Protein AF-E4X8R9-F1 (afdb_monomer)

pLDDT: mean 71.77, std 19.45, range [33.5, 93.81]

Solvent-accessible surface area (backbone atoms only — not comparable to full-atom values): 5462 Å² total; per-residue (Å²): 136,84,82,83,70,63,77,52,69,72,82,77,48,52,94,68,22,12,51,81,75,66,34,48,58,96,50,70,46,71,66,41,69,75,37,76,82,62,86,79,73,50,78,45,67,29,78,62,74,47,39,31,41,44,64,52,50,56,51,45,63,69,55,56,82,75,62,95,76,79,93,81,52,78,27,41,58,76,76,73,74,76,78,132

Radius of gyration: 13.11 Å; Cα contacts (8 Å, |Δi|>4): 113; chains: 1; bounding box: 35×32×31 Å

Foldseek 3Di:
DPPDFDFDDQPPADVQAASQQRHGQVDDGPVCVVPVVPDDWHWFAFPQRHIHTPVRVVVCVVCVVPDDDDDDDRRGRPPVPPDD

Nearest PDB structures (foldseek):
  7oni-assembly1_R  TM=5.972E-01  e=2.348E-05  Homo sapiens
  3rtr-assembly3_D  TM=6.009E-01  e=9.616E-05  Homo sapiens
  3dpl-assembly1_R  TM=6.084E-01  e=1.538E-04  Homo sapiens
  2ecl-assembly1_A  TM=6.581E-01  e=6.299E-04  Homo sapiens
  8rhz-assembly1_D  TM=5.956E-01  e=9.422E-04  Homo sapiens

Sequence (84 aa):
MNLGYTHFTDNTAKTGQSAICRNIVDEQCSKCQADSSLVTCEIIWGACGHSFHDHCMQLWLTHATQGKSRVTSTCVLYVLETPA

Structure (mmCIF, N/CA/C/O backbone):
data_AF-E4X8R9-F1
#
_entry.id   AF-E4X8R9-F1
#
loop_
_atom_site.group_PDB
_atom_site.id
_atom_site.type_symbol
_atom_site.label_atom_id
_atom_site.label_alt_id
_atom_site.label_comp_id
_atom_site.label_asym_id
_atom_site.label_entity_id
_atom_site.label_seq_id
_atom_site.pdbx_PDB_ins_code
_atom_site.Cartn_x
_atom_site.Cartn_y
_atom_site.Cartn_z
_atom_site.occupancy
_atom_site.B_iso_or_equiv
_atom_site.auth_seq_id
_atom_site.auth_comp_id
_atom_site.auth_asym_id
_atom_site.auth_atom_id
_atom_site.pdbx_PDB_model_num
ATOM 1 N N . MET A 1 1 ? -15.845 -7.960 18.881 1.00 36.38 1 MET A N 1
ATOM 2 C CA . MET A 1 1 ? -14.983 -8.095 17.689 1.00 36.38 1 MET A CA 1
ATOM 3 C C . MET A 1 1 ? -15.029 -6.768 16.956 1.00 36.38 1 MET A C 1
ATOM 5 O O . MET A 1 1 ? -16.029 -6.477 16.317 1.00 36.38 1 MET A O 1
ATOM 9 N N . ASN A 1 2 ? -14.043 -5.900 17.181 1.00 33.50 2 ASN A N 1
ATOM 10 C CA . ASN A 1 2 ? -14.004 -4.586 16.544 1.00 33.50 2 ASN A CA 1
ATOM 11 C C . ASN A 1 2 ? -13.142 -4.735 15.290 1.00 33.50 2 ASN A C 1
ATOM 13 O O . ASN A 1 2 ? -11.921 -4.646 15.365 1.00 33.50 2 ASN A O 1
ATOM 17 N N . LEU A 1 3 ? -13.774 -5.091 14.173 1.00 41.56 3 LEU A N 1
ATOM 18 C CA . LEU A 1 3 ? -13.117 -5.097 12.872 1.00 41.56 3 LEU A CA 1
ATOM 19 C C . LEU A 1 3 ? -12.746 -3.641 12.554 1.00 41.56 3 LEU A C 1
ATOM 21 O O . LEU A 1 3 ? -13.610 -2.817 12.261 1.00 41.56 3 LEU A O 1
ATOM 25 N N . GLY A 1 4 ? -11.471 -3.297 12.707 1.00 49.03 4 GLY A N 1
ATOM 26 C CA . GLY A 1 4 ? -10.959 -1.996 12.307 1.00 49.03 4 GLY A CA 1
ATOM 27 C C . GLY A 1 4 ? -10.810 -1.973 10.793 1.00 49.03 4 GLY A C 1
ATOM 28 O O . GLY A 1 4 ? -9.906 -2.602 10.260 1.00 49.03 4 GLY A O 1
ATOM 29 N N . TYR A 1 5 ? -11.692 -1.262 10.097 1.00 51.38 5 TYR A N 1
ATOM 30 C CA . TYR A 1 5 ? -11.550 -1.016 8.664 1.00 51.38 5 TYR A CA 1
ATOM 31 C C . TYR A 1 5 ? -10.966 0.373 8.477 1.00 51.38 5 TYR A C 1
ATOM 33 O O . TYR A 1 5 ? -11.498 1.357 8.996 1.00 51.38 5 TYR A O 1
ATOM 41 N N . THR A 1 6 ? -9.888 0.475 7.716 1.00 53.81 6 THR A N 1
ATOM 42 C CA . THR A 1 6 ? -9.361 1.769 7.316 1.00 53.81 6 THR A CA 1
ATOM 43 C C . THR A 1 6 ? -9.880 2.110 5.928 1.00 53.81 6 THR A C 1
ATOM 45 O O . THR A 1 6 ? -9.724 1.360 4.971 1.00 53.81 6 THR A O 1
ATOM 48 N N . HIS A 1 7 ? -10.611 3.220 5.836 1.00 57.47 7 HIS A N 1
ATOM 49 C CA . HIS A 1 7 ? -11.257 3.635 4.595 1.00 57.47 7 HIS A CA 1
ATOM 50 C C . HIS A 1 7 ? -10.286 4.448 3.746 1.00 57.47 7 HIS A C 1
ATOM 52 O O . HIS A 1 7 ? -9.780 5.480 4.184 1.00 57.47 7 HIS A O 1
ATOM 58 N N . PHE A 1 8 ? -10.069 3.997 2.515 1.00 60.75 8 PHE A N 1
ATOM 59 C CA . PHE A 1 8 ? -9.221 4.667 1.541 1.00 60.75 8 PHE A CA 1
ATOM 60 C C . PHE A 1 8 ? -10.069 5.293 0.423 1.00 60.75 8 PHE A C 1
ATOM 62 O O . PHE A 1 8 ? -10.910 4.612 -0.162 1.00 60.75 8 PHE A O 1
ATOM 69 N N . THR A 1 9 ? -9.863 6.585 0.133 1.00 60.94 9 THR A N 1
ATOM 70 C CA . THR A 1 9 ? -10.776 7.398 -0.700 1.00 60.94 9 THR A CA 1
ATOM 71 C C . THR A 1 9 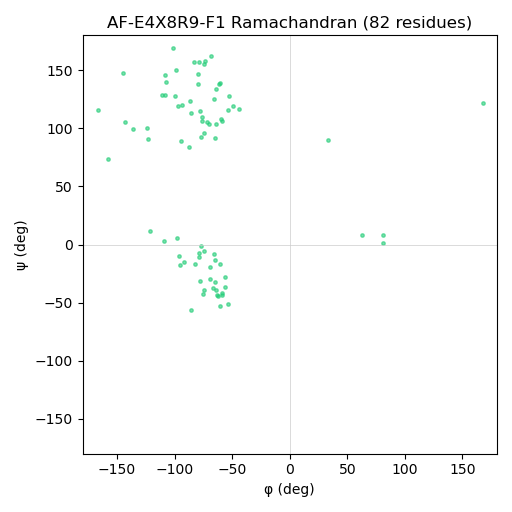? -10.135 8.005 -1.955 1.00 60.94 9 THR A C 1
ATOM 73 O O . THR A 1 9 ? -10.745 8.874 -2.574 1.00 60.94 9 THR A O 1
ATOM 76 N N . ASP A 1 10 ? -8.922 7.602 -2.345 1.00 61.84 10 ASP A N 1
ATOM 77 C CA . ASP A 1 10 ? -8.321 8.065 -3.607 1.00 61.84 10 ASP A CA 1
ATOM 78 C C . ASP A 1 10 ? -8.796 7.163 -4.759 1.00 61.84 10 ASP A C 1
ATOM 80 O O . ASP A 1 10 ? -8.506 5.969 -4.803 1.00 61.84 10 ASP A O 1
ATOM 84 N N . ASN A 1 11 ? -9.578 7.739 -5.673 1.00 61.84 11 ASN A N 1
ATOM 85 C CA . ASN A 1 11 ? -10.019 7.104 -6.921 1.00 61.84 11 ASN A CA 1
ATOM 86 C C . ASN A 1 11 ? -9.148 7.511 -8.122 1.00 61.84 11 ASN A C 1
ATOM 88 O O . ASN A 1 11 ? -9.498 7.238 -9.268 1.00 61.84 11 ASN A O 1
ATOM 92 N N . THR A 1 12 ? -8.073 8.259 -7.867 1.00 68.56 12 THR A N 1
ATOM 93 C CA . THR A 1 12 ? -7.212 8.840 -8.900 1.00 68.56 12 THR A CA 1
ATOM 94 C C . THR A 1 12 ? -6.054 7.901 -9.240 1.00 68.56 12 THR A C 1
ATOM 96 O O . THR A 1 12 ? -5.420 8.056 -10.287 1.00 68.56 12 THR A O 1
ATOM 99 N N . ALA A 1 13 ? -5.802 6.902 -8.392 1.00 71.19 13 ALA A N 1
ATOM 100 C CA . ALA A 1 13 ? -4.898 5.799 -8.664 1.00 71.19 13 ALA A CA 1
ATOM 101 C C . ALA A 1 13 ? -5.184 5.169 -10.036 1.00 71.19 13 ALA A C 1
ATOM 103 O O . ALA A 1 13 ? -6.277 4.674 -10.313 1.00 71.19 13 ALA A O 1
ATOM 104 N N . LYS A 1 14 ? -4.182 5.201 -10.918 1.00 78.69 14 LYS A N 1
ATOM 105 C CA . LYS A 1 14 ? -4.257 4.538 -12.223 1.00 78.69 14 LYS A CA 1
ATOM 106 C C . LYS A 1 14 ? -4.107 3.027 -12.042 1.00 78.69 14 LYS A C 1
ATOM 108 O O . LYS A 1 14 ? -3.471 2.566 -11.096 1.00 78.69 14 LYS A O 1
ATOM 113 N N . THR A 1 15 ? -4.640 2.249 -12.981 1.00 82.19 15 THR A N 1
ATOM 114 C CA . THR A 1 15 ? -4.423 0.797 -13.033 1.00 82.19 15 THR A CA 1
ATOM 115 C C . THR A 1 15 ? -2.925 0.482 -13.006 1.00 82.19 15 THR A C 1
ATOM 117 O O . THR A 1 15 ? -2.163 1.050 -13.787 1.00 82.19 15 THR A O 1
ATOM 120 N N . GLY A 1 16 ? -2.503 -0.399 -12.095 1.00 84.69 16 GLY A N 1
ATOM 121 C CA . GLY A 1 16 ? -1.093 -0.766 -11.920 1.00 84.69 16 GLY A CA 1
ATOM 122 C C . GLY A 1 16 ? -0.261 0.226 -11.099 1.00 84.69 16 GLY A C 1
ATOM 123 O O . GLY A 1 16 ? 0.955 0.070 -11.027 1.00 84.69 16 GLY A O 1
ATOM 124 N N . GLN A 1 17 ? -0.881 1.230 -10.470 1.00 90.25 17 GLN A N 1
ATOM 125 C CA . GLN A 1 17 ? -0.226 2.112 -9.501 1.00 90.25 17 GLN A CA 1
ATOM 126 C C . GLN A 1 17 ? -0.713 1.841 -8.081 1.00 90.25 17 GLN A C 1
ATOM 128 O O . GLN A 1 17 ? -1.878 1.522 -7.839 1.00 90.25 17 GLN A O 1
ATOM 133 N N . SER A 1 18 ? 0.199 1.995 -7.127 1.00 89.69 18 SER A N 1
ATOM 134 C CA . SER A 1 18 ? -0.141 2.014 -5.711 1.00 89.69 18 SER A CA 1
ATOM 135 C C . SER A 1 18 ? -0.977 3.251 -5.423 1.00 89.69 18 SER A C 1
ATOM 137 O O . SER A 1 18 ? -0.558 4.372 -5.715 1.00 89.69 18 SER A O 1
ATOM 139 N N . ALA A 1 19 ? -2.154 3.073 -4.832 1.00 88.38 19 ALA A N 1
ATOM 140 C CA . ALA A 1 19 ? -3.053 4.201 -4.634 1.00 88.38 19 ALA A CA 1
ATOM 141 C C . ALA A 1 19 ? -2.536 5.206 -3.582 1.00 88.38 19 ALA A C 1
ATOM 143 O O . ALA A 1 19 ? -2.931 6.368 -3.595 1.00 88.38 19 ALA A O 1
ATOM 144 N N . ILE A 1 20 ? -1.601 4.796 -2.715 1.00 86.62 20 ILE A N 1
ATOM 145 C CA . ILE A 1 20 ? -1.020 5.664 -1.678 1.00 86.62 20 ILE A CA 1
ATOM 146 C C . ILE A 1 20 ? 0.158 6.484 -2.216 1.00 86.62 20 ILE A C 1
ATOM 148 O O . ILE A 1 20 ? 0.152 7.707 -2.112 1.00 86.62 20 ILE A O 1
ATOM 152 N N . CYS A 1 21 ? 1.184 5.832 -2.768 1.00 90.31 21 CYS A N 1
ATOM 153 C CA . CYS A 1 21 ? 2.412 6.520 -3.189 1.00 90.31 21 CYS A CA 1
ATOM 154 C C . CYS A 1 21 ? 2.438 6.885 -4.678 1.00 90.31 21 CYS A C 1
ATOM 156 O O . CYS A 1 21 ? 3.319 7.629 -5.090 1.00 90.31 21 CYS A O 1
ATOM 158 N N . ARG A 1 22 ? 1.478 6.393 -5.475 1.00 90.25 22 ARG A N 1
ATOM 159 C CA . ARG A 1 22 ? 1.348 6.629 -6.927 1.00 90.25 22 ARG A CA 1
ATOM 160 C C . ARG A 1 22 ? 2.508 6.101 -7.783 1.00 90.25 22 ARG A C 1
ATOM 162 O O . ARG A 1 22 ? 2.518 6.326 -8.989 1.00 90.25 22 ARG A O 1
ATOM 169 N N . ASN A 1 23 ? 3.436 5.346 -7.197 1.00 92.81 23 ASN A N 1
ATOM 170 C CA . ASN A 1 23 ? 4.433 4.580 -7.947 1.00 92.81 23 ASN A CA 1
ATOM 171 C C . ASN A 1 23 ? 3.782 3.352 -8.603 1.00 92.81 23 ASN A C 1
ATOM 173 O O . ASN A 1 23 ? 2.738 2.873 -8.143 1.00 92.81 23 ASN A O 1
ATOM 177 N N . ILE A 1 24 ? 4.408 2.826 -9.660 1.00 92.50 24 ILE A N 1
ATOM 178 C CA . ILE A 1 24 ? 4.011 1.551 -10.269 1.00 92.50 24 ILE A CA 1
ATOM 179 C C . ILE A 1 24 ? 4.136 0.437 -9.220 1.00 92.50 24 ILE A C 1
ATOM 181 O O . ILE A 1 24 ? 5.076 0.426 -8.427 1.00 92.50 24 ILE A O 1
ATOM 185 N N . VAL A 1 25 ? 3.172 -0.484 -9.180 1.00 90.81 25 VAL A N 1
ATOM 186 C CA . VAL A 1 25 ? 3.127 -1.539 -8.149 1.00 90.81 25 VAL A CA 1
ATOM 187 C C . VAL A 1 25 ? 4.296 -2.510 -8.244 1.00 90.81 25 VAL A C 1
ATOM 189 O O . VAL A 1 25 ? 4.762 -2.982 -7.223 1.00 90.81 25 VAL A O 1
ATOM 192 N N . ASP A 1 26 ? 4.800 -2.763 -9.446 1.00 89.88 26 ASP A N 1
ATOM 193 C CA . ASP A 1 26 ? 5.958 -3.636 -9.671 1.00 89.88 26 ASP A CA 1
ATOM 194 C C . ASP A 1 26 ? 7.298 -2.932 -9.362 1.00 89.88 26 ASP A C 1
ATOM 196 O O . ASP A 1 26 ? 8.357 -3.550 -9.347 1.00 89.88 26 ASP A O 1
ATOM 200 N N . GLU A 1 27 ? 7.264 -1.625 -9.083 1.00 92.31 27 GLU A N 1
ATOM 201 C CA . GLU A 1 27 ? 8.438 -0.827 -8.736 1.00 92.31 27 GLU A CA 1
ATOM 202 C C . GLU A 1 27 ? 8.541 -0.569 -7.227 1.00 92.31 27 GLU A C 1
ATOM 204 O O . GLU A 1 27 ? 7.616 -0.783 -6.437 1.00 92.31 27 GLU A O 1
ATOM 209 N N . GLN A 1 28 ? 9.695 -0.043 -6.814 1.00 92.94 28 GLN A N 1
ATOM 210 C CA . GLN A 1 28 ? 9.928 0.373 -5.436 1.00 92.94 28 GLN A CA 1
ATOM 211 C C . GLN A 1 28 ? 9.003 1.530 -5.047 1.00 92.94 28 GLN A C 1
ATOM 213 O O . GLN A 1 28 ? 8.882 2.539 -5.746 1.00 92.94 28 GLN A O 1
ATOM 218 N N . CYS A 1 29 ? 8.387 1.417 -3.873 1.00 93.81 29 CYS A N 1
ATOM 219 C CA . CYS A 1 29 ? 7.630 2.510 -3.280 1.00 93.81 29 CYS A CA 1
ATOM 220 C C . CYS A 1 29 ? 8.559 3.654 -2.845 1.00 93.81 29 CYS A C 1
ATOM 222 O O . CYS A 1 29 ? 9.754 3.444 -2.632 1.00 93.81 29 CYS A O 1
ATOM 224 N N . SER A 1 30 ? 8.016 4.855 -2.627 1.00 91.62 30 SER A N 1
ATOM 225 C CA . SER A 1 30 ? 8.817 6.035 -2.258 1.00 91.62 30 SER A CA 1
ATOM 226 C C . SER A 1 30 ? 9.679 5.828 -1.004 1.00 91.62 30 SER A C 1
ATOM 228 O O . SER A 1 30 ? 10.736 6.437 -0.876 1.00 91.62 30 SER A O 1
ATOM 230 N N . LYS A 1 31 ? 9.261 4.946 -0.084 1.00 91.56 31 LYS A N 1
ATOM 231 C CA . LYS A 1 31 ? 10.034 4.622 1.121 1.00 91.56 31 LYS A CA 1
ATOM 232 C C . LYS A 1 31 ? 11.231 3.715 0.814 1.00 91.56 31 LYS A C 1
ATOM 234 O O . LYS A 1 31 ? 12.320 3.991 1.295 1.00 91.56 31 LYS A O 1
ATOM 239 N N . CYS A 1 32 ? 11.052 2.697 -0.026 1.00 93.44 32 CYS A N 1
ATOM 240 C CA . CYS A 1 32 ? 12.144 1.833 -0.493 1.00 93.44 32 CYS A CA 1
ATOM 241 C C . CYS A 1 32 ? 13.112 2.560 -1.434 1.00 93.44 32 CYS A C 1
ATOM 243 O O . CYS A 1 32 ? 14.293 2.241 -1.463 1.00 93.44 32 CYS A O 1
ATOM 245 N N . GLN A 1 33 ? 12.626 3.552 -2.187 1.00 92.50 33 GLN A N 1
ATOM 246 C CA . GLN A 1 33 ? 13.484 4.426 -2.991 1.00 92.50 33 GLN A CA 1
ATOM 247 C C . GLN A 1 33 ? 14.380 5.309 -2.109 1.00 92.50 33 GLN A C 1
ATOM 249 O O . GLN A 1 33 ? 15.528 5.559 -2.462 1.00 92.50 33 GLN A O 1
ATOM 254 N N . ALA A 1 34 ? 13.863 5.782 -0.969 1.00 92.81 34 ALA A N 1
AT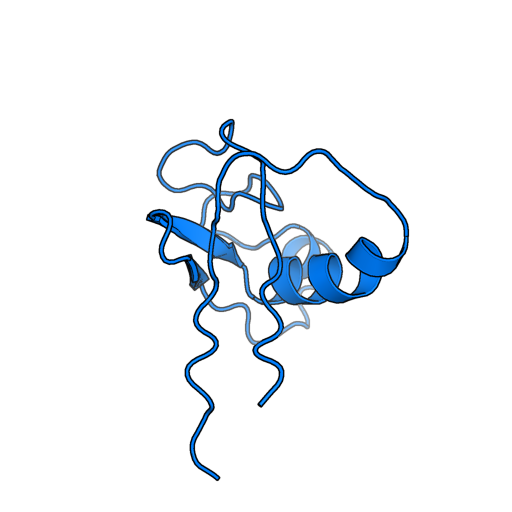OM 255 C CA . ALA A 1 34 ? 14.622 6.590 -0.014 1.00 92.81 34 ALA A CA 1
ATOM 256 C C . ALA A 1 34 ? 15.567 5.756 0.869 1.00 92.81 34 ALA A C 1
ATOM 258 O O . ALA A 1 34 ? 16.617 6.249 1.276 1.00 92.81 34 ALA A O 1
ATOM 259 N N . ASP A 1 35 ? 15.193 4.511 1.164 1.00 91.44 35 ASP A N 1
ATOM 260 C CA . ASP A 1 35 ? 15.958 3.583 1.990 1.00 91.44 35 ASP A CA 1
ATOM 261 C C . ASP A 1 35 ? 15.976 2.189 1.350 1.00 91.44 35 ASP A C 1
ATOM 263 O O . ASP A 1 35 ? 15.039 1.395 1.481 1.00 91.44 35 ASP A O 1
ATOM 267 N N . SER A 1 36 ? 17.081 1.893 0.666 1.00 84.75 36 SER A N 1
ATOM 268 C CA . SER A 1 36 ? 17.303 0.620 -0.019 1.00 84.75 36 SER A CA 1
ATOM 269 C C . SER A 1 36 ? 17.609 -0.546 0.926 1.00 84.75 36 SER A C 1
ATOM 271 O O . SER A 1 36 ? 17.692 -1.684 0.465 1.00 84.75 36 SER A O 1
ATOM 273 N N . SER A 1 37 ? 17.763 -0.302 2.234 1.00 88.00 37 SER A N 1
ATOM 274 C CA . SER A 1 37 ? 17.947 -1.364 3.232 1.00 88.00 37 SER A CA 1
ATOM 275 C C . SER A 1 37 ? 16.635 -2.056 3.624 1.00 88.00 37 SER A C 1
ATOM 277 O O . SER A 1 37 ? 16.653 -3.109 4.263 1.00 88.00 37 SER A O 1
ATOM 279 N N . LEU A 1 38 ? 15.489 -1.500 3.214 1.00 85.31 38 LEU A N 1
ATOM 280 C CA . LEU A 1 38 ? 14.172 -2.090 3.431 1.00 85.31 38 LEU A CA 1
ATOM 281 C C . LEU A 1 38 ? 13.981 -3.314 2.528 1.00 85.31 38 LEU A C 1
ATOM 283 O O . LEU A 1 38 ? 13.753 -3.198 1.326 1.00 85.31 38 LEU A O 1
ATOM 287 N N . VAL A 1 39 ? 14.059 -4.497 3.131 1.00 71.88 39 VAL A N 1
ATOM 288 C CA . VAL A 1 39 ? 14.203 -5.774 2.416 1.00 71.88 39 VAL A CA 1
ATOM 289 C C . VAL A 1 39 ? 12.903 -6.380 1.876 1.00 71.88 39 VAL A C 1
ATOM 291 O O . VAL A 1 39 ? 12.970 -7.233 0.997 1.00 71.88 39 VAL A O 1
ATOM 294 N N . THR A 1 40 ? 11.724 -5.952 2.338 1.00 86.56 40 THR A N 1
ATOM 295 C CA . THR A 1 40 ? 10.447 -6.586 1.951 1.00 86.56 40 THR A CA 1
ATOM 296 C C . THR A 1 40 ? 9.328 -5.562 1.799 1.00 86.56 40 THR A C 1
ATOM 298 O O . THR A 1 40 ? 8.816 -5.044 2.785 1.00 86.56 40 THR A O 1
ATOM 301 N N . CYS A 1 41 ? 8.946 -5.256 0.559 1.00 90.25 41 CYS A N 1
ATOM 302 C CA . CYS A 1 41 ? 7.829 -4.368 0.242 1.00 90.25 41 CYS A CA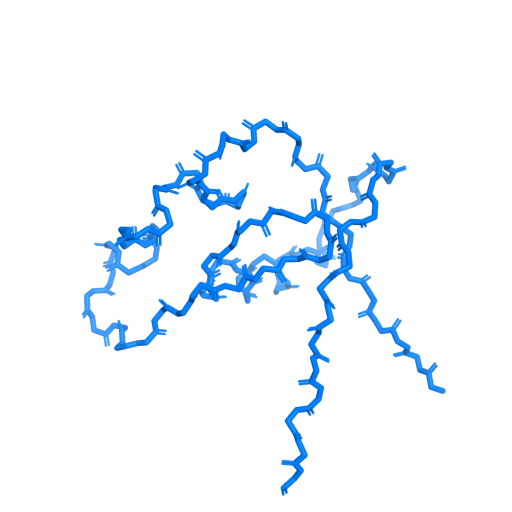 1
ATOM 303 C C . CYS A 1 41 ? 6.838 -5.121 -0.645 1.00 90.25 41 CYS A C 1
ATOM 305 O O . CYS A 1 41 ? 6.985 -5.144 -1.865 1.00 90.25 41 CYS A O 1
ATOM 307 N N . GLU A 1 42 ? 5.867 -5.780 -0.025 1.00 91.31 42 GLU A N 1
ATOM 308 C CA . GLU A 1 42 ? 4.899 -6.602 -0.748 1.00 91.31 42 GLU A CA 1
ATOM 309 C C . GLU A 1 42 ? 3.749 -5.766 -1.315 1.00 91.31 42 GLU A C 1
ATOM 311 O O . GLU A 1 42 ? 3.445 -4.670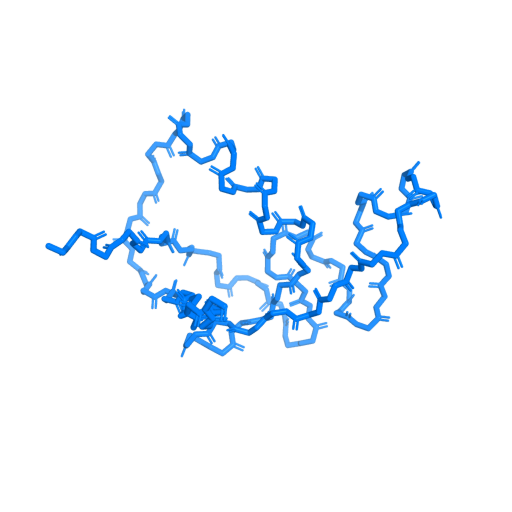 -0.831 1.00 91.31 42 GLU A O 1
ATOM 316 N N . ILE A 1 43 ? 3.100 -6.296 -2.354 1.00 89.81 43 ILE A N 1
ATOM 317 C CA . ILE A 1 43 ? 1.908 -5.687 -2.941 1.00 89.81 43 ILE A CA 1
ATOM 318 C C . ILE A 1 43 ? 0.669 -6.291 -2.306 1.00 89.81 43 ILE A C 1
ATOM 320 O O . ILE A 1 43 ? 0.411 -7.488 -2.407 1.00 89.81 43 ILE A O 1
ATOM 324 N N . ILE A 1 44 ? -0.121 -5.426 -1.685 1.00 87.19 44 ILE A N 1
ATOM 325 C CA . ILE A 1 44 ? -1.374 -5.763 -1.029 1.00 87.19 44 ILE A CA 1
ATOM 326 C C . ILE A 1 44 ? -2.518 -5.229 -1.882 1.00 87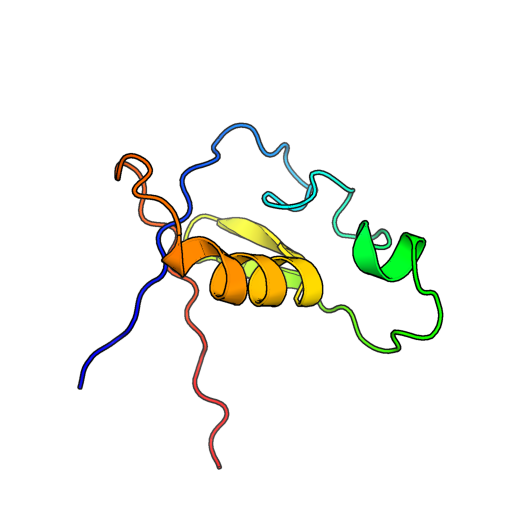.19 44 ILE A C 1
ATOM 328 O O . ILE A 1 44 ? -2.463 -4.111 -2.397 1.00 87.19 44 ILE A O 1
ATOM 332 N N . TRP A 1 45 ? -3.580 -6.016 -2.002 1.00 83.88 45 TRP A N 1
ATOM 333 C CA . TRP A 1 45 ? -4.773 -5.649 -2.753 1.00 83.88 45 TRP A CA 1
ATOM 334 C C . TRP A 1 45 ? -5.938 -5.437 -1.797 1.00 83.88 45 TRP A C 1
ATOM 336 O O . TRP A 1 45 ? -6.236 -6.280 -0.952 1.00 83.88 45 TRP A O 1
ATOM 346 N N . GLY A 1 46 ? -6.606 -4.296 -1.925 1.00 77.44 46 GLY A N 1
ATOM 347 C CA . GLY A 1 46 ? -7.856 -4.054 -1.218 1.00 77.44 46 GLY A CA 1
ATOM 348 C C . GLY A 1 46 ? -9.022 -4.749 -1.915 1.00 77.44 46 GLY A C 1
ATOM 349 O O . GLY A 1 46 ? -9.011 -4.943 -3.130 1.00 77.44 46 GLY A O 1
ATOM 350 N N . ALA A 1 47 ? -10.097 -5.020 -1.174 1.00 74.06 47 ALA A N 1
ATOM 351 C CA . ALA A 1 47 ? -11.347 -5.525 -1.747 1.00 74.06 47 ALA A CA 1
ATOM 352 C C . ALA A 1 47 ? -11.971 -4.558 -2.776 1.00 74.06 47 ALA A C 1
ATOM 354 O O . ALA A 1 47 ? -12.816 -4.958 -3.570 1.00 74.06 47 ALA A O 1
ATOM 355 N N . CYS A 1 48 ? -11.539 -3.291 -2.786 1.00 75.12 48 CYS A N 1
ATOM 356 C CA . CYS A 1 48 ? -11.919 -2.319 -3.808 1.00 75.12 48 CYS A CA 1
ATOM 357 C C . CYS A 1 48 ? -11.180 -2.482 -5.150 1.00 75.12 48 CYS A C 1
ATOM 359 O O . CYS A 1 48 ? -11.425 -1.697 -6.061 1.00 75.12 48 CYS A O 1
ATOM 361 N N . GLY A 1 49 ? -10.253 -3.440 -5.273 1.00 78.25 49 GLY A N 1
ATOM 362 C CA . GLY A 1 49 ? -9.457 -3.660 -6.486 1.00 78.25 49 GLY A CA 1
ATOM 363 C C . GLY A 1 49 ? -8.255 -2.723 -6.644 1.00 78.25 49 GLY A C 1
ATOM 364 O O . GLY A 1 49 ? -7.531 -2.829 -7.629 1.00 78.25 49 GLY A O 1
ATOM 365 N N . HIS A 1 50 ? -8.011 -1.827 -5.684 1.00 85.44 50 HIS A N 1
ATOM 366 C CA . HIS A 1 50 ? -6.779 -1.045 -5.646 1.00 85.44 50 HIS A CA 1
ATOM 367 C C . HIS A 1 50 ? -5.624 -1.854 -5.061 1.00 85.44 50 HIS A C 1
ATOM 369 O O . HIS A 1 50 ? -5.794 -2.664 -4.148 1.00 85.44 50 HIS A O 1
ATOM 375 N N . SER A 1 51 ? -4.441 -1.564 -5.575 1.00 88.81 51 SER A N 1
ATOM 376 C CA . SER A 1 51 ? -3.156 -2.073 -5.121 1.00 88.81 51 SER A CA 1
ATOM 377 C C . SER A 1 51 ? -2.444 -1.069 -4.224 1.00 88.81 51 SER A C 1
ATOM 379 O O . SER A 1 51 ? -2.563 0.148 -4.400 1.00 88.81 51 SER A O 1
ATOM 381 N N . PHE A 1 52 ? -1.641 -1.586 -3.302 1.00 88.81 52 PHE A N 1
ATOM 382 C CA . PHE A 1 52 ? -0.862 -0.812 -2.349 1.00 88.81 52 PHE A CA 1
ATOM 383 C C . PHE A 1 52 ? 0.473 -1.499 -2.094 1.00 88.81 52 PHE A C 1
ATOM 385 O O . PHE A 1 52 ? 0.550 -2.721 -2.067 1.00 88.81 52 PHE A O 1
ATOM 392 N N . HIS A 1 53 ? 1.511 -0.713 -1.834 1.00 92.06 53 HIS A N 1
ATOM 393 C CA . HIS A 1 53 ? 2.730 -1.228 -1.215 1.00 92.06 53 HIS A CA 1
ATOM 394 C C . HIS A 1 53 ? 2.526 -1.363 0.295 1.00 92.06 53 HIS A C 1
ATOM 396 O O . HIS A 1 53 ? 2.008 -0.432 0.919 1.00 92.06 53 HIS A O 1
ATOM 402 N N . ASP A 1 54 ? 2.998 -2.456 0.890 1.00 90.38 54 ASP A N 1
ATOM 403 C CA . ASP A 1 54 ? 2.901 -2.726 2.329 1.00 90.38 54 ASP A CA 1
ATOM 404 C C . ASP A 1 54 ? 3.473 -1.577 3.182 1.00 90.38 54 ASP A C 1
ATOM 406 O O . ASP A 1 54 ? 2.772 -0.984 4.002 1.00 90.38 54 ASP A O 1
ATOM 410 N N . HIS A 1 55 ? 4.695 -1.126 2.892 1.00 91.69 55 HIS A N 1
ATOM 411 C CA . HIS A 1 55 ? 5.301 0.015 3.586 1.00 91.69 55 HIS A CA 1
ATOM 412 C C . HIS A 1 55 ? 4.469 1.304 3.521 1.00 91.69 55 HIS A C 1
ATOM 414 O O . HIS A 1 55 ? 4.458 2.091 4.470 1.00 91.69 55 HIS A O 1
ATOM 420 N N . CYS A 1 56 ? 3.800 1.548 2.393 1.00 88.75 56 CYS A N 1
ATOM 421 C CA . CYS A 1 56 ? 2.961 2.729 2.214 1.00 88.75 56 CYS A CA 1
ATOM 422 C C . CYS A 1 56 ? 1.649 2.593 2.982 1.00 88.75 56 CYS A C 1
ATOM 424 O O . CYS A 1 56 ? 1.203 3.568 3.581 1.00 88.75 56 CYS A O 1
ATOM 426 N N . MET A 1 57 ? 1.070 1.391 2.997 1.00 85.38 57 MET A N 1
ATOM 427 C CA . MET A 1 57 ? -0.104 1.068 3.801 1.00 85.38 57 MET A CA 1
ATOM 428 C C . MET A 1 57 ? 0.193 1.260 5.289 1.00 85.38 57 MET A C 1
ATOM 430 O O . MET A 1 57 ? -0.502 2.028 5.945 1.00 85.38 57 MET A O 1
ATOM 434 N N . GLN A 1 58 ? 1.263 0.660 5.815 1.00 84.75 58 GLN A N 1
ATOM 435 C CA . GLN A 1 58 ? 1.642 0.789 7.227 1.00 84.75 58 GLN A CA 1
ATOM 436 C C . GLN A 1 58 ? 1.893 2.245 7.645 1.00 84.75 58 GLN A C 1
ATOM 438 O O . GLN A 1 58 ? 1.419 2.695 8.692 1.00 84.75 58 GLN A O 1
ATOM 443 N N . LEU A 1 59 ? 2.602 3.010 6.808 1.00 83.94 59 LEU A N 1
ATOM 444 C CA . LEU A 1 59 ? 2.839 4.432 7.054 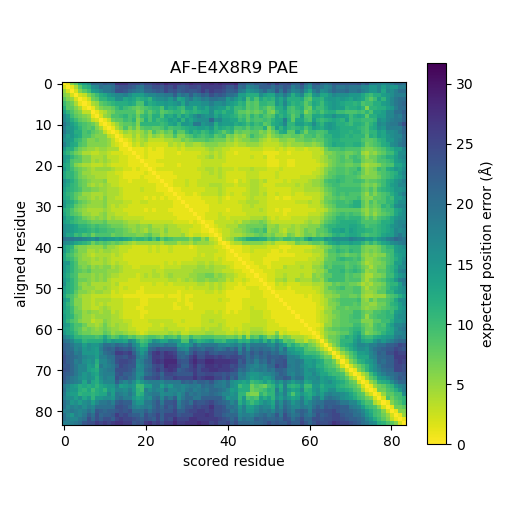1.00 83.94 59 LEU A CA 1
ATOM 445 C C . LEU A 1 59 ? 1.525 5.221 7.072 1.00 83.94 59 LEU A C 1
ATOM 447 O O . LEU A 1 59 ? 1.300 6.049 7.955 1.00 83.94 59 LEU A O 1
ATOM 45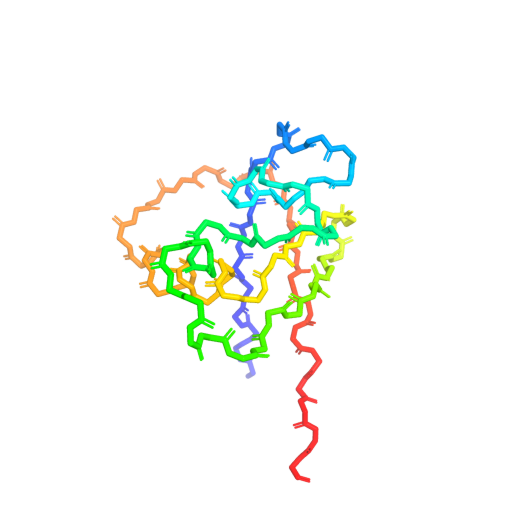1 N N . TRP A 1 60 ? 0.643 4.944 6.112 1.00 80.31 60 TRP A N 1
ATOM 452 C CA . TRP A 1 60 ? -0.658 5.588 6.034 1.00 80.31 60 TRP A CA 1
ATOM 453 C C . TRP A 1 60 ? -1.527 5.250 7.252 1.00 80.31 60 TRP A C 1
ATOM 455 O O . TRP A 1 60 ? -2.077 6.168 7.848 1.00 80.31 60 TRP A O 1
ATOM 465 N N . LEU A 1 61 ? -1.571 3.991 7.701 1.00 76.50 61 LEU A N 1
ATOM 466 C CA . LEU A 1 61 ? -2.268 3.582 8.931 1.00 76.50 61 LEU A CA 1
ATOM 467 C C . LEU A 1 61 ? -1.735 4.315 10.171 1.00 76.50 61 LEU A C 1
ATOM 469 O O . LEU A 1 61 ? -2.515 4.771 11.006 1.00 76.50 61 LEU A O 1
ATOM 473 N N . THR A 1 62 ? -0.414 4.477 10.264 1.00 78.19 62 THR A N 1
ATOM 474 C CA . THR A 1 62 ? 0.239 5.182 11.376 1.00 78.19 62 THR A CA 1
ATOM 475 C C . THR A 1 62 ? -0.158 6.663 11.411 1.00 78.19 62 THR A C 1
ATOM 477 O O . THR A 1 62 ? -0.397 7.222 12.482 1.00 78.19 62 THR A O 1
ATOM 480 N N . HIS A 1 63 ? -0.279 7.306 10.245 1.00 69.12 63 HIS A N 1
ATOM 481 C CA . HIS A 1 63 ? -0.550 8.745 10.127 1.00 69.12 63 HIS A CA 1
ATOM 482 C C . HIS A 1 63 ? -2.041 9.105 9.954 1.00 69.12 63 HIS A C 1
ATOM 484 O O . HIS A 1 63 ? -2.430 10.246 10.209 1.00 69.12 63 HIS A O 1
ATOM 490 N N . ALA A 1 64 ? -2.904 8.156 9.576 1.00 60.97 64 ALA A N 1
ATOM 491 C CA . ALA A 1 64 ? -4.346 8.360 9.385 1.00 60.97 64 ALA A CA 1
ATOM 492 C C . ALA A 1 64 ? -5.092 8.725 10.683 1.00 60.97 64 ALA A C 1
ATOM 494 O O . ALA A 1 64 ? -6.215 9.226 10.640 1.00 60.97 64 ALA A O 1
ATOM 495 N N . THR A 1 65 ? -4.453 8.557 11.842 1.00 51.34 65 THR A N 1
ATOM 496 C CA . THR A 1 65 ? -4.961 9.014 13.143 1.00 51.34 65 THR A CA 1
ATOM 497 C C . THR A 1 65 ? -5.056 10.545 13.269 1.00 51.34 65 THR A C 1
ATOM 499 O O . THR A 1 65 ? -5.661 11.026 14.226 1.00 51.34 65 THR A O 1
ATOM 502 N N . GLN A 1 66 ? -4.533 11.327 12.309 1.00 48.53 66 GLN A N 1
ATOM 503 C CA . GLN A 1 66 ? -4.441 12.793 12.413 1.00 48.53 66 GLN A CA 1
ATOM 504 C C . GLN A 1 66 ? -5.380 13.620 11.509 1.00 48.53 66 GLN A C 1
ATOM 506 O O . GLN A 1 66 ? -5.327 14.848 11.564 1.00 48.53 66 GLN A O 1
ATOM 511 N N . GLY A 1 67 ? -6.287 13.032 10.716 1.00 45.81 67 GLY A N 1
ATOM 512 C CA . GLY A 1 67 ? -7.144 13.861 9.852 1.00 45.81 67 GLY A CA 1
ATOM 513 C C . GLY A 1 67 ? -8.347 13.164 9.224 1.00 45.81 67 GLY A C 1
ATOM 514 O O . GLY A 1 67 ? -8.211 12.294 8.372 1.00 45.81 67 GLY A O 1
ATOM 515 N N . LYS A 1 68 ? -9.550 13.613 9.601 1.00 49.38 68 LYS A N 1
ATOM 516 C CA . LYS A 1 68 ? -10.839 13.228 9.005 1.00 49.38 68 LYS A CA 1
ATOM 517 C C . LYS A 1 68 ? -10.869 13.590 7.511 1.00 49.38 68 LYS A C 1
ATOM 519 O O . LYS A 1 68 ? -11.038 14.763 7.188 1.00 49.38 68 LYS A O 1
ATOM 524 N N . SER A 1 69 ? -10.802 12.619 6.600 1.00 46.12 69 SER A N 1
ATOM 525 C CA . SER A 1 69 ? -11.097 12.863 5.179 1.00 46.12 69 SER A CA 1
ATOM 526 C C . SER A 1 69 ? -12.194 11.931 4.653 1.00 46.12 69 SER A C 1
ATOM 528 O O . SER A 1 69 ? -11.982 10.755 4.390 1.00 46.12 69 SER A O 1
ATOM 530 N N . ARG A 1 70 ? -13.400 12.513 4.592 1.00 46.47 70 ARG A N 1
ATOM 531 C CA . ARG A 1 70 ? -14.523 12.320 3.648 1.00 46.47 70 ARG A CA 1
ATOM 532 C C . ARG A 1 70 ? -14.733 10.906 3.086 1.00 46.47 70 ARG A C 1
ATOM 534 O O . ARG A 1 70 ? -14.289 10.557 2.002 1.00 46.47 70 ARG A O 1
ATOM 541 N N . VAL A 1 71 ? -15.538 10.153 3.828 1.00 49.12 71 VAL A N 1
ATOM 542 C CA . VAL A 1 71 ? -16.006 8.792 3.552 1.00 49.12 71 VAL A CA 1
ATOM 543 C C . VAL A 1 71 ? -17.006 8.759 2.391 1.00 49.12 71 VAL A C 1
ATOM 545 O O . VAL A 1 71 ? -18.169 9.072 2.608 1.00 49.12 71 VAL A O 1
ATOM 548 N N . THR A 1 72 ? -16.579 8.320 1.202 1.00 44.97 72 THR A N 1
ATOM 549 C CA . THR A 1 72 ? -17.436 7.689 0.171 1.00 44.97 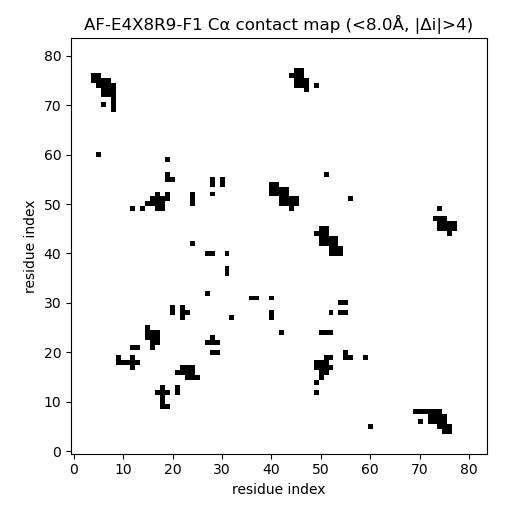72 THR A CA 1
ATOM 550 C C . THR A 1 72 ? -16.587 6.829 -0.781 1.00 44.97 72 THR A C 1
ATOM 552 O O . THR A 1 72 ? -16.294 7.241 -1.898 1.00 44.97 72 THR A O 1
ATOM 555 N N . SER A 1 73 ? -16.126 5.668 -0.313 1.00 46.12 73 SER A N 1
ATOM 556 C CA . SER A 1 73 ? -15.883 4.422 -1.071 1.00 46.12 73 SER A CA 1
ATOM 557 C C . SER A 1 73 ? -15.087 3.484 -0.161 1.00 46.12 73 SER A C 1
ATOM 559 O O . SER A 1 73 ? -14.038 3.854 0.366 1.00 46.12 73 SER A O 1
ATOM 561 N N . THR A 1 74 ? -15.626 2.301 0.107 1.00 51.59 74 THR A N 1
ATOM 562 C CA . THR A 1 74 ? -15.119 1.395 1.140 1.00 51.59 74 THR A CA 1
ATOM 563 C C . THR A 1 74 ? -14.036 0.497 0.551 1.00 51.59 74 THR A C 1
ATOM 565 O O . THR A 1 74 ? -14.313 -0.626 0.136 1.00 51.59 74 THR A O 1
ATOM 568 N N . CYS A 1 75 ? -12.788 0.967 0.494 1.00 51.88 75 CYS A N 1
ATOM 569 C CA . CYS A 1 75 ? -11.686 0.034 0.287 1.00 51.88 75 CYS A CA 1
ATOM 570 C C . CYS A 1 75 ? -11.388 -0.704 1.588 1.00 51.88 75 CYS A C 1
ATOM 572 O O . CYS A 1 75 ? -10.654 -0.211 2.434 1.00 51.88 75 CYS A O 1
ATOM 574 N N . VAL A 1 76 ? -12.010 -1.868 1.764 1.00 54.78 76 VAL A N 1
ATOM 575 C CA . VAL A 1 76 ? -11.711 -2.757 2.886 1.00 54.78 76 VAL A CA 1
ATOM 576 C C . VAL A 1 76 ? -10.411 -3.486 2.564 1.00 54.78 76 VAL A C 1
ATOM 578 O O . VAL A 1 76 ? -10.355 -4.261 1.606 1.00 54.78 76 VAL A O 1
ATOM 581 N N . LEU A 1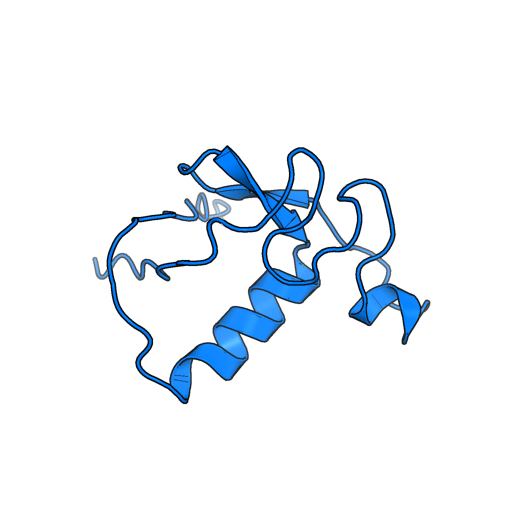 77 ? -9.357 -3.236 3.337 1.00 57.03 77 LEU A N 1
ATOM 582 C CA . LEU A 1 77 ? -8.248 -4.176 3.406 1.00 57.03 77 LEU A CA 1
ATOM 583 C C . LEU A 1 77 ? -8.733 -5.327 4.293 1.00 57.03 77 LEU A C 1
ATOM 585 O O . LEU A 1 77 ? -8.933 -5.133 5.492 1.00 57.03 77 LEU A O 1
ATOM 589 N N . TYR A 1 78 ? -8.966 -6.510 3.728 1.00 48.81 78 TYR A N 1
ATOM 590 C CA . TYR A 1 78 ? -8.993 -7.699 4.570 1.00 48.81 78 TYR A CA 1
ATOM 591 C C . TYR A 1 78 ? -7.537 -7.993 4.914 1.00 48.81 78 TYR A C 1
ATOM 593 O O . TYR A 1 78 ? -6.824 -8.612 4.129 1.00 48.81 78 TYR A O 1
ATOM 601 N N . VAL A 1 79 ? -7.082 -7.521 6.077 1.00 48.22 79 VAL A N 1
ATOM 602 C CA . VAL A 1 79 ? -5.983 -8.203 6.760 1.00 48.22 79 VAL A CA 1
ATOM 603 C C . VAL A 1 79 ? -6.574 -9.560 7.123 1.00 48.22 79 VAL A C 1
ATOM 605 O O . VAL A 1 79 ? -7.295 -9.677 8.111 1.00 48.22 79 VAL A O 1
ATOM 608 N N . LEU A 1 80 ? -6.404 -10.558 6.252 1.00 39.00 80 LEU A N 1
ATOM 609 C CA . LEU A 1 80 ? -6.617 -11.939 6.655 1.00 39.00 80 LEU A CA 1
ATOM 610 C C . LEU A 1 80 ? -5.630 -12.146 7.795 1.00 39.00 80 LEU A C 1
ATOM 612 O O . LEU A 1 80 ? -4.422 -12.115 7.570 1.00 39.00 80 LEU A O 1
ATOM 616 N N . GLU A 1 81 ? -6.157 -12.208 9.017 1.00 34.97 81 GLU A N 1
ATOM 617 C CA . GLU A 1 81 ? -5.394 -12.515 10.214 1.00 34.97 81 GLU A CA 1
ATOM 618 C C . GLU A 1 81 ? -4.482 -13.693 9.874 1.00 34.97 81 GLU A C 1
ATOM 620 O O . GLU A 1 81 ? -4.958 -14.768 9.507 1.00 34.97 81 GLU A O 1
ATOM 625 N N . THR A 1 82 ? -3.170 -13.474 9.918 1.00 38.47 82 THR A N 1
ATOM 626 C CA . THR A 1 82 ? -2.205 -14.567 9.948 1.00 38.47 82 THR A CA 1
ATOM 627 C C . THR A 1 82 ? -2.616 -15.466 11.114 1.00 38.47 82 THR A C 1
ATOM 629 O O . THR A 1 82 ? -2.620 -14.972 12.249 1.00 38.47 82 THR A O 1
ATOM 632 N N . PRO A 1 83 ? -3.019 -16.731 10.893 1.00 41.16 83 PRO A N 1
ATOM 633 C CA . PRO A 1 83 ? -3.211 -17.636 12.010 1.00 41.16 83 PRO A CA 1
ATOM 634 C C . PRO A 1 83 ? -1.864 -17.798 12.725 1.00 41.16 83 PRO A C 1
ATOM 636 O O . PRO A 1 83 ? -0.818 -17.843 12.074 1.00 41.16 83 PRO A O 1
ATOM 639 N N . ALA A 1 84 ? -1.946 -17.783 14.055 1.00 38.31 84 ALA A N 1
ATOM 640 C CA . ALA A 1 84 ? -0.845 -17.828 15.015 1.00 38.31 84 ALA A CA 1
ATOM 641 C C . ALA A 1 84 ? 0.200 -18.924 14.753 1.00 38.31 84 ALA A C 1
ATOM 643 O O . ALA A 1 84 ? -0.183 -20.010 14.259 1.00 38.31 84 ALA A O 1
#

InterPro domains:
  IPR013083 Zinc finger, RING/FYVE/PHD-type [G3DSA:3.30.40.10] (3-77)
  IPR024766 Zinc finger, RING-H2-type [PF12678] (18-63)
  IPR051031 RING-box E3 Ubiquitin Ligase [PTHR11210] (15-64)

Secondary structure (DSSP, 8-state):
----PPP-----PPTTBBTTT-SBTTSPPHHHHH-TT-----EEE-TTS-EEEHHHHHHHHHHGGG------S-----------

Organism: Oikopleura dioica (NCBI:txid34765)

Mean predicted aligned error: 9.66 Å